Protein AF-A0A534KIX2-F1 (afdb_monomer_lite)

Secondary structure (DSSP, 8-state):
--------------PPPPP------S---------------------TTHHHHHHHHHHHHHTTT-EEE-EEHHHHHH-SS-EEEETTS-EEE--HHHHHHHHTTS-HHHHHH-EESEEEEE-TT-SEEEE--HHHHHHHHHHTT-TTSS-EETTEEEEEHHHHHHHHHHTTTSEEEEE-

Radius of gyration: 28.81 Å; chains: 1; bounding box: 94×45×70 Å

pLDDT: mean 78.05, std 24.49, range [32.72, 98.44]

Structure (mmCIF, N/CA/C/O backbone):
data_AF-A0A534KIX2-F1
#
_entry.id   AF-A0A534KIX2-F1
#
loop_
_atom_site.group_PDB
_atom_site.id
_atom_site.type_symbol
_atom_site.label_atom_id
_atom_site.label_alt_id
_atom_site.label_comp_id
_atom_site.label_asym_id
_atom_site.label_entity_id
_atom_site.label_seq_id
_atom_site.pdbx_PDB_ins_code
_atom_site.Cartn_x
_atom_site.Cartn_y
_atom_site.Cartn_z
_atom_site.occupancy
_atom_site.B_iso_or_equiv
_atom_site.auth_seq_id
_atom_site.auth_comp_id
_atom_site.auth_asym_id
_atom_site.auth_atom_id
_atom_site.pdbx_PDB_model_num
ATOM 1 N N . MET A 1 1 ? -47.910 15.054 -41.263 1.00 40.97 1 MET A N 1
ATOM 2 C CA . MET A 1 1 ? -47.742 16.312 -42.021 1.00 40.97 1 MET A CA 1
ATOM 3 C C . MET A 1 1 ? -46.276 16.713 -41.944 1.00 40.97 1 MET A C 1
ATOM 5 O O . MET A 1 1 ? -45.786 16.880 -40.841 1.00 40.97 1 MET A O 1
ATOM 9 N N . ASN A 1 2 ? -45.604 16.797 -43.094 1.00 43.56 2 ASN A N 1
ATOM 10 C CA . ASN A 1 2 ? -44.323 17.487 -43.316 1.00 43.56 2 ASN A CA 1
ATOM 11 C C . ASN A 1 2 ? -44.591 18.602 -44.343 1.00 43.56 2 ASN A C 1
ATOM 13 O O . ASN A 1 2 ? -45.480 18.420 -45.181 1.00 43.56 2 ASN A O 1
ATOM 17 N N . PRO A 1 3 ? -43.882 19.739 -44.258 1.00 52.50 3 PRO A N 1
ATOM 18 C CA . PRO A 1 3 ? -42.748 20.010 -45.173 1.00 52.50 3 PRO A CA 1
ATOM 19 C C . PRO A 1 3 ? -41.515 20.605 -44.425 1.00 52.50 3 PRO A C 1
ATOM 21 O O . PRO A 1 3 ? -41.696 21.261 -43.408 1.00 52.50 3 PRO A O 1
ATOM 24 N N . HIS A 1 4 ? -40.241 20.241 -44.691 1.00 37.16 4 HIS A N 1
ATOM 25 C CA . HIS A 1 4 ? -39.302 20.648 -45.781 1.00 37.16 4 HIS A CA 1
ATOM 26 C C . HIS A 1 4 ? -39.126 22.183 -45.893 1.00 37.16 4 HIS A C 1
ATOM 28 O O . HIS A 1 4 ? -40.134 22.860 -46.021 1.00 37.16 4 HIS A O 1
ATOM 34 N N . PHE A 1 5 ? -37.965 22.862 -45.836 1.00 39.69 5 PHE A N 1
ATOM 35 C CA . PHE A 1 5 ? -36.516 22.706 -46.146 1.00 39.69 5 PHE A CA 1
ATOM 36 C C . PHE A 1 5 ? -35.723 23.564 -45.106 1.00 39.69 5 PHE A C 1
ATOM 38 O O . PHE A 1 5 ? -36.327 24.441 -44.506 1.00 39.69 5 PHE A O 1
ATOM 45 N N . GLY A 1 6 ? -34.427 23.473 -44.780 1.00 33.47 6 GLY A N 1
ATOM 46 C CA . GLY A 1 6 ? -33.220 22.979 -45.443 1.00 33.47 6 GLY A CA 1
ATOM 47 C C . GLY A 1 6 ? -32.152 24.094 -45.433 1.00 33.47 6 GLY A C 1
ATOM 48 O O . GLY A 1 6 ? -32.353 25.081 -46.125 1.00 33.47 6 GLY A O 1
ATOM 49 N N . GLN A 1 7 ? -31.047 23.955 -44.679 1.00 37.97 7 GLN A N 1
ATOM 50 C CA . GLN A 1 7 ? -29.691 24.352 -45.114 1.00 37.97 7 GLN A CA 1
ATOM 51 C C . GLN A 1 7 ? -28.582 23.951 -44.121 1.00 37.97 7 GLN A C 1
ATOM 53 O O . GLN A 1 7 ? -28.690 24.077 -42.906 1.00 37.97 7 GLN A O 1
ATOM 58 N N . THR A 1 8 ? -27.533 23.428 -44.743 1.00 36.97 8 THR A N 1
ATOM 59 C CA . THR A 1 8 ? -26.215 22.934 -44.329 1.00 36.97 8 THR A CA 1
ATOM 60 C C . THR A 1 8 ? -25.230 24.018 -43.874 1.00 36.97 8 THR A C 1
ATOM 62 O O . THR A 1 8 ? -25.188 25.075 -44.493 1.00 36.97 8 THR A O 1
ATOM 65 N N . ALA A 1 9 ? -24.349 23.686 -42.920 1.00 38.47 9 ALA A N 1
ATOM 66 C CA . ALA A 1 9 ? -22.950 24.153 -42.820 1.00 38.47 9 ALA A CA 1
ATOM 67 C C . ALA A 1 9 ? -22.232 23.276 -41.766 1.00 38.47 9 ALA A C 1
ATOM 69 O O . ALA A 1 9 ? -22.539 23.341 -40.582 1.00 38.47 9 ALA A O 1
ATOM 70 N N . GLU A 1 10 ? -21.592 22.181 -42.169 1.00 36.75 10 GLU A N 1
ATOM 71 C CA . GLU A 1 10 ? -20.166 22.065 -42.521 1.00 36.75 10 GLU A CA 1
ATOM 72 C C . GLU A 1 10 ? -19.225 22.091 -41.301 1.00 36.75 10 GLU A C 1
ATOM 74 O O . GLU A 1 10 ? -19.019 23.097 -40.629 1.00 36.75 10 GLU A O 1
ATOM 79 N N . ALA A 1 11 ? -18.670 20.910 -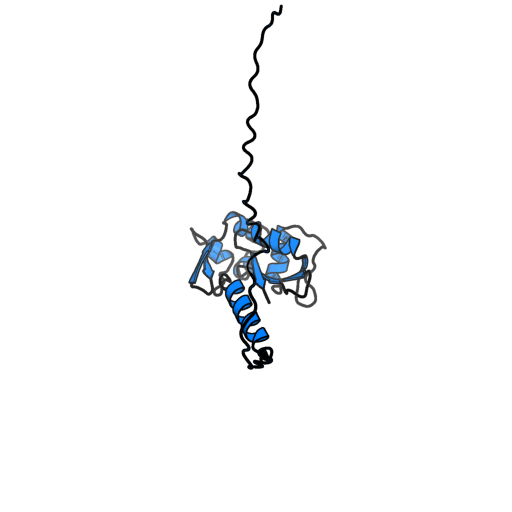41.019 1.00 38.69 11 ALA A N 1
ATOM 80 C CA . ALA A 1 11 ? -17.710 20.644 -39.965 1.00 38.69 11 ALA A CA 1
ATOM 81 C C . ALA A 1 11 ? -16.330 21.205 -40.337 1.00 38.69 11 ALA A C 1
ATOM 83 O O . ALA A 1 11 ? -15.636 20.653 -41.192 1.00 38.69 11 ALA A O 1
ATOM 84 N N . ALA A 1 12 ? -15.899 22.261 -39.650 1.00 37.38 12 ALA A N 1
ATOM 85 C CA . ALA A 1 12 ? -14.533 22.756 -39.745 1.00 37.38 12 ALA A CA 1
ATOM 86 C C . ALA A 1 12 ? -13.597 21.883 -38.895 1.00 37.38 12 ALA A C 1
ATOM 88 O O . ALA A 1 12 ? -13.491 22.024 -37.677 1.00 37.38 12 ALA A O 1
ATOM 89 N N . LYS A 1 13 ? -12.912 20.961 -39.574 1.00 39.69 13 LYS A N 1
ATOM 90 C CA . LYS A 1 13 ? -11.693 20.300 -39.102 1.00 39.69 13 LYS A CA 1
ATOM 91 C C . LYS A 1 13 ? -10.576 21.345 -39.043 1.00 39.69 13 LYS A C 1
ATOM 93 O O . LYS A 1 13 ? -10.114 21.804 -40.083 1.00 39.69 13 LYS A O 1
ATOM 98 N N . THR A 1 14 ? -10.116 21.712 -37.856 1.00 36.56 14 THR A N 1
ATOM 99 C CA . THR A 1 14 ? -8.879 22.484 -37.689 1.00 36.56 14 THR A CA 1
ATOM 100 C C . THR A 1 14 ? -7.692 21.527 -37.645 1.00 36.56 14 THR A C 1
ATOM 102 O O . THR A 1 14 ? -7.345 20.961 -36.612 1.00 36.56 14 THR A O 1
ATOM 105 N N . SER A 1 15 ? -7.085 21.308 -38.810 1.00 44.00 15 SER A N 1
ATOM 106 C CA . SER A 1 15 ? -5.769 20.681 -38.942 1.00 44.00 15 SER A CA 1
ATOM 107 C C . SER A 1 15 ? -4.664 21.659 -38.503 1.00 44.00 15 SER A C 1
ATOM 109 O O . SER A 1 15 ? -4.790 22.859 -38.758 1.00 44.00 15 SER A O 1
ATOM 111 N N . PRO A 1 16 ? -3.577 21.186 -37.865 1.00 48.91 16 PRO A N 1
ATOM 112 C CA . PRO A 1 16 ? -2.432 22.031 -37.531 1.00 48.91 16 PRO A CA 1
ATOM 113 C C . PRO A 1 16 ? -1.648 22.452 -38.794 1.00 48.91 16 PRO A C 1
ATOM 115 O O . PRO A 1 16 ? -1.700 21.752 -39.809 1.00 48.91 16 PRO A O 1
ATOM 118 N N . PRO A 1 17 ? -0.929 23.593 -38.760 1.00 51.12 17 PRO A N 1
ATOM 119 C CA . PRO A 1 17 ? -0.220 24.128 -39.922 1.00 51.12 17 PRO A CA 1
ATOM 120 C C . PRO A 1 17 ? 0.987 23.261 -40.334 1.00 51.12 17 PRO A C 1
ATOM 122 O O . PRO A 1 17 ? 1.598 22.614 -39.482 1.00 51.12 17 PRO A O 1
ATOM 125 N N . PRO A 1 18 ? 1.366 23.265 -41.628 1.00 38.81 18 PRO A N 1
ATOM 126 C CA . PRO A 1 18 ? 2.453 22.439 -42.143 1.00 38.81 18 PRO A CA 1
ATOM 127 C C . PRO A 1 18 ? 3.826 22.888 -41.620 1.00 38.81 18 PRO A C 1
ATOM 129 O O . PRO A 1 18 ? 4.175 24.072 -41.656 1.00 38.81 18 PRO A O 1
ATOM 132 N N . CYS A 1 19 ? 4.625 21.913 -41.178 1.00 35.38 19 CYS A N 1
ATOM 133 C CA . CYS A 1 19 ? 6.047 22.076 -40.898 1.00 35.38 19 CYS A CA 1
ATOM 134 C C . CYS A 1 19 ? 6.773 22.543 -42.169 1.00 35.38 19 CYS A C 1
ATOM 136 O O . CYS A 1 19 ? 6.710 21.888 -43.206 1.00 35.38 19 CYS A O 1
ATOM 138 N N . LYS A 1 20 ? 7.468 23.681 -42.094 1.00 40.81 20 LYS A N 1
ATOM 139 C CA . LYS A 1 20 ? 8.318 24.175 -43.182 1.00 40.81 20 LYS A CA 1
ATOM 140 C C . LYS A 1 20 ? 9.589 23.328 -43.250 1.00 40.81 20 LYS A C 1
ATOM 142 O O . LYS A 1 20 ? 10.463 23.460 -42.394 1.00 40.81 20 LYS A O 1
ATOM 147 N N . GLU A 1 21 ? 9.692 22.483 -44.268 1.00 39.09 21 GLU A N 1
ATOM 148 C CA . GLU A 1 21 ? 10.948 21.850 -44.669 1.00 39.09 21 GLU A CA 1
ATOM 149 C C . GLU A 1 21 ? 11.916 22.935 -45.158 1.00 39.09 21 GLU A C 1
ATOM 151 O O . GLU A 1 21 ? 11.712 23.559 -46.200 1.00 39.09 21 GLU A O 1
ATOM 156 N N . HIS A 1 22 ? 12.980 23.189 -44.395 1.00 37.03 22 HIS A N 1
ATOM 157 C CA . HIS A 1 22 ? 14.119 23.947 -44.900 1.00 37.03 22 HIS A CA 1
ATOM 158 C C . HIS A 1 22 ? 14.950 23.021 -45.794 1.00 37.03 22 HIS A C 1
ATOM 160 O O . HIS A 1 22 ? 15.812 22.282 -45.324 1.00 37.03 22 HIS A O 1
ATOM 166 N N . LEU A 1 23 ? 14.668 23.065 -47.096 1.00 33.69 23 LEU A N 1
ATOM 167 C CA . LEU A 1 23 ? 15.541 22.543 -48.144 1.00 33.69 23 LEU A CA 1
ATOM 168 C C . LEU A 1 23 ? 16.864 23.318 -48.119 1.00 33.69 23 LEU A C 1
ATOM 170 O O . LEU A 1 23 ? 16.939 24.464 -48.563 1.00 33.69 23 LEU A O 1
ATOM 174 N N . ILE A 1 24 ? 17.920 22.693 -47.600 1.00 41.78 24 ILE A N 1
ATOM 175 C CA . ILE A 1 24 ? 19.282 23.206 -47.747 1.00 41.78 24 ILE A CA 1
ATOM 176 C C . ILE A 1 24 ? 19.685 22.970 -49.208 1.00 41.78 24 ILE A C 1
ATOM 178 O O . ILE A 1 24 ? 19.882 21.839 -49.647 1.00 41.78 24 ILE A O 1
ATOM 182 N N . SER A 1 25 ? 19.728 24.056 -49.979 1.00 35.31 25 SER A N 1
ATOM 183 C CA . SER A 1 25 ? 20.084 24.070 -51.399 1.00 35.31 25 SER A CA 1
ATOM 184 C C . SER A 1 25 ? 21.557 23.700 -51.607 1.00 35.31 25 SER A C 1
ATOM 186 O O . SER A 1 25 ? 22.455 24.320 -51.041 1.00 35.31 25 SER A O 1
ATOM 188 N N . ALA A 1 26 ? 21.806 22.703 -52.459 1.00 44.09 26 ALA A N 1
ATOM 189 C CA . ALA A 1 26 ? 23.116 22.128 -52.771 1.00 44.09 26 ALA A CA 1
ATOM 190 C C . ALA A 1 26 ? 23.971 22.978 -53.737 1.00 44.09 26 ALA A C 1
ATOM 192 O O . ALA A 1 26 ? 24.531 22.467 -54.707 1.00 44.09 26 ALA A O 1
ATOM 193 N N . LYS A 1 27 ? 24.087 24.284 -53.495 1.00 42.22 27 LYS A N 1
ATOM 194 C CA . LYS A 1 27 ? 25.001 25.164 -54.233 1.00 42.22 27 LYS A CA 1
ATOM 195 C C . LYS A 1 27 ? 25.547 26.211 -53.284 1.00 42.22 27 LYS A C 1
ATOM 197 O O . LYS A 1 27 ? 24.900 27.225 -53.102 1.00 42.22 27 LYS A O 1
ATOM 202 N N . ASP A 1 28 ? 26.687 25.901 -52.675 1.00 38.16 28 ASP A N 1
ATOM 203 C CA . ASP A 1 28 ? 27.766 26.840 -52.339 1.00 38.16 28 ASP A CA 1
ATOM 204 C C . ASP A 1 28 ? 28.884 26.057 -51.637 1.00 38.16 28 ASP A C 1
ATOM 206 O O . ASP A 1 28 ? 29.056 26.093 -50.423 1.00 38.16 28 ASP A O 1
ATOM 210 N N . PHE A 1 29 ? 29.648 25.293 -52.421 1.00 32.72 29 PHE A N 1
ATOM 211 C CA . PHE A 1 29 ? 30.913 24.724 -51.961 1.00 32.72 29 PHE A CA 1
ATOM 212 C C . PHE A 1 29 ? 32.002 25.130 -52.953 1.00 32.72 29 PHE A C 1
ATOM 214 O O . PHE A 1 29 ? 32.105 24.582 -54.050 1.00 32.72 29 PHE A O 1
ATOM 221 N N . ARG A 1 30 ? 32.790 26.146 -52.587 1.00 35.72 30 ARG A N 1
ATOM 222 C CA . ARG A 1 30 ? 34.074 26.438 -53.234 1.00 35.72 30 ARG A CA 1
ATOM 223 C C . ARG A 1 30 ? 35.191 25.811 -52.387 1.00 35.72 30 ARG A C 1
ATOM 225 O O . ARG A 1 30 ? 35.212 26.062 -51.185 1.00 35.72 30 ARG A O 1
ATOM 232 N N . PRO A 1 31 ? 36.103 25.013 -52.968 1.00 39.44 31 PRO A N 1
ATOM 233 C CA . PRO A 1 31 ? 37.122 24.299 -52.210 1.00 39.44 31 PRO A CA 1
ATOM 234 C C . PRO A 1 31 ? 38.456 25.057 -52.197 1.00 39.44 31 PRO A C 1
ATOM 236 O O . PRO A 1 31 ? 39.053 25.230 -53.250 1.00 39.44 31 PRO A O 1
ATOM 239 N N . THR A 1 32 ? 38.913 25.457 -51.008 1.00 33.31 32 THR A N 1
ATOM 240 C CA . THR A 1 32 ? 40.312 25.728 -50.580 1.00 33.31 32 THR A CA 1
ATOM 241 C C . THR A 1 32 ? 40.191 26.254 -49.143 1.00 33.31 32 THR A C 1
ATOM 243 O O . THR A 1 32 ? 39.370 27.126 -48.910 1.00 33.31 32 THR A O 1
ATOM 246 N N . GLU A 1 33 ? 40.846 25.743 -48.103 1.00 36.78 33 GLU A N 1
ATOM 247 C CA . GLU A 1 33 ? 42.263 2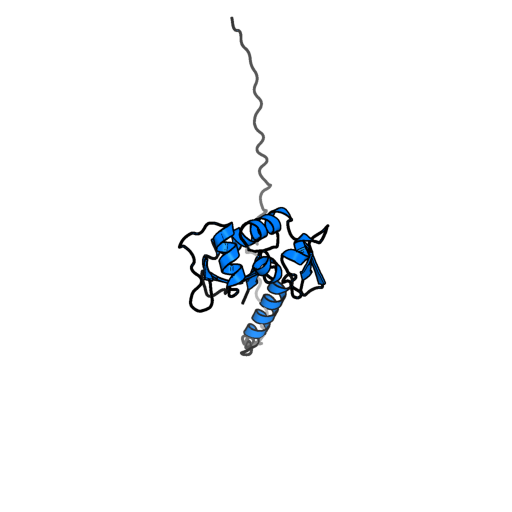5.423 -47.959 1.00 36.78 33 GLU A CA 1
ATOM 248 C C . GLU A 1 33 ? 42.501 24.228 -47.016 1.00 36.78 33 GLU A C 1
ATOM 250 O O . GLU A 1 33 ? 41.639 23.809 -46.245 1.00 36.78 33 GLU A O 1
ATOM 255 N N . ARG A 1 34 ? 43.711 23.673 -47.104 1.00 41.50 34 ARG A N 1
ATOM 256 C CA . ARG A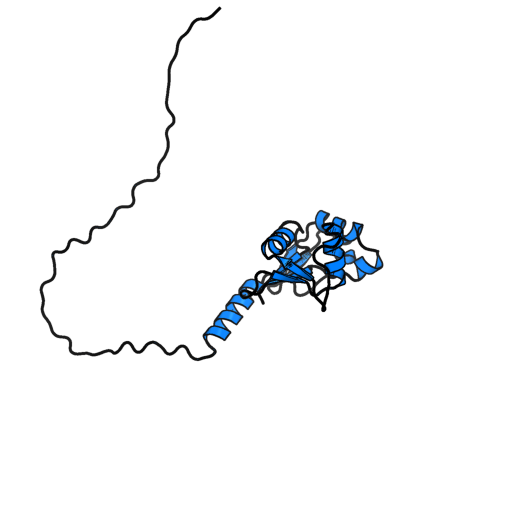 1 34 ? 44.214 22.555 -46.303 1.00 41.50 34 ARG A CA 1
ATOM 257 C C . ARG A 1 34 ? 44.289 22.944 -44.823 1.00 41.50 34 ARG A C 1
ATOM 259 O O . ARG A 1 34 ? 44.988 23.892 -44.487 1.00 41.50 34 ARG A O 1
ATOM 266 N N . PHE A 1 35 ? 43.701 22.134 -43.946 1.00 33.00 35 PHE A N 1
ATOM 267 C CA . PHE A 1 35 ? 44.088 22.091 -42.538 1.00 33.00 35 PHE A CA 1
ATOM 268 C C . PHE A 1 35 ? 44.539 20.670 -42.204 1.00 33.00 35 PHE A C 1
ATOM 270 O O . PHE A 1 35 ? 43.747 19.740 -42.070 1.00 33.00 35 PHE A O 1
ATOM 277 N N . SER A 1 36 ? 45.857 20.496 -42.161 1.00 47.28 36 SER A N 1
ATOM 278 C CA . SER A 1 36 ? 46.517 19.326 -41.600 1.00 47.28 36 SER A CA 1
ATOM 279 C C . SER A 1 36 ? 46.343 19.354 -40.085 1.00 47.28 36 SER A C 1
ATOM 281 O O . SER A 1 36 ? 46.959 20.169 -39.402 1.00 47.28 36 SER A O 1
ATOM 283 N N . GLY A 1 37 ? 45.504 18.466 -39.570 1.00 36.00 37 GLY A N 1
ATOM 284 C CA . GLY A 1 37 ? 45.316 18.263 -38.142 1.00 36.00 37 GLY A CA 1
ATOM 285 C C . GLY A 1 37 ? 44.446 17.040 -37.922 1.00 36.00 37 GLY A C 1
ATOM 286 O O . GLY A 1 37 ? 43.228 17.149 -37.835 1.00 36.00 37 GLY A O 1
ATOM 287 N N . SER A 1 38 ? 45.067 15.863 -37.882 1.00 42.47 38 SER A N 1
ATOM 288 C CA . SER A 1 38 ? 44.432 14.626 -37.439 1.00 42.47 38 SER A CA 1
ATOM 289 C C . SER A 1 38 ? 44.138 14.729 -35.941 1.00 42.47 38 SER A C 1
ATOM 291 O O . SER A 1 38 ? 44.924 14.278 -35.110 1.00 42.47 38 SER A O 1
ATOM 293 N N . ALA A 1 39 ? 43.021 15.358 -35.587 1.00 39.84 39 ALA A N 1
ATOM 294 C CA . ALA A 1 39 ? 42.406 15.140 -34.291 1.00 39.84 39 ALA A CA 1
ATOM 295 C C . ALA A 1 39 ? 41.655 13.812 -34.389 1.00 39.84 39 ALA A C 1
ATOM 297 O O . ALA A 1 39 ? 40.505 13.761 -34.827 1.00 39.84 39 ALA A O 1
ATOM 298 N N . SER A 1 40 ? 42.347 12.725 -34.048 1.00 40.47 40 SER A N 1
ATOM 299 C CA . SER A 1 40 ? 41.685 11.47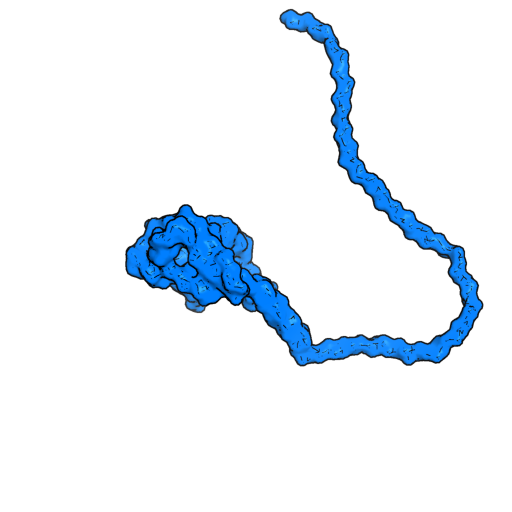9 -33.689 1.00 40.47 40 SER A CA 1
ATOM 300 C C . SER A 1 40 ? 40.671 11.813 -32.598 1.00 40.47 40 SER A C 1
ATOM 302 O O . SER A 1 40 ? 41.043 12.214 -31.495 1.00 40.47 40 SER A O 1
ATOM 304 N N . LEU A 1 41 ? 39.384 11.711 -32.928 1.00 46.19 41 LEU A N 1
ATOM 305 C CA . LEU A 1 41 ? 38.319 11.607 -31.941 1.00 46.19 41 LEU A CA 1
ATOM 306 C C . LEU A 1 41 ? 38.499 10.248 -31.267 1.00 46.19 41 LEU A C 1
ATOM 308 O O . LEU A 1 41 ? 37.872 9.263 -31.647 1.00 46.19 41 LEU A O 1
ATOM 312 N N . GLU A 1 42 ? 39.418 10.190 -30.309 1.00 41.47 42 GLU A N 1
ATOM 313 C CA . GLU A 1 42 ? 39.456 9.097 -29.352 1.00 41.47 42 GLU A CA 1
ATOM 314 C C . GLU A 1 42 ? 38.099 9.103 -28.632 1.00 41.47 42 GLU A C 1
ATOM 316 O O . GLU A 1 42 ? 37.712 10.138 -28.072 1.00 41.47 42 GLU A O 1
ATOM 321 N N . PRO A 1 43 ? 37.328 8.003 -28.669 1.00 44.31 43 PRO A N 1
ATOM 322 C CA . PRO A 1 43 ? 36.102 7.927 -27.900 1.00 44.31 43 PRO A CA 1
ATOM 323 C C . PRO A 1 43 ? 36.488 8.083 -26.431 1.00 44.31 43 PRO A C 1
ATOM 325 O O . PRO A 1 43 ? 37.353 7.363 -25.931 1.00 44.31 43 PRO A O 1
ATOM 328 N N . ALA A 1 44 ? 35.875 9.052 -25.749 1.00 47.78 44 ALA A N 1
ATOM 329 C CA . ALA A 1 44 ? 36.064 9.232 -24.320 1.00 47.78 44 ALA A CA 1
ATOM 330 C C . ALA A 1 44 ? 35.778 7.892 -23.634 1.00 47.78 44 ALA A C 1
ATOM 332 O O . ALA A 1 44 ? 34.646 7.407 -23.638 1.00 47.78 44 ALA A O 1
ATOM 333 N N . VAL A 1 45 ? 36.833 7.268 -23.111 1.00 51.50 45 VAL A N 1
ATOM 334 C CA . VAL A 1 45 ? 36.754 5.998 -22.400 1.00 51.50 45 VAL A CA 1
ATOM 335 C C . VAL A 1 45 ? 35.894 6.243 -21.166 1.00 51.50 45 VAL A C 1
ATOM 337 O O . VAL A 1 45 ? 36.329 6.864 -20.197 1.00 51.50 45 VAL A O 1
ATOM 340 N N . VAL A 1 46 ? 34.640 5.801 -21.229 1.00 52.12 46 VAL A N 1
ATOM 341 C CA . VAL A 1 46 ? 33.718 5.808 -20.097 1.00 52.12 46 VAL A CA 1
ATOM 342 C C . VAL A 1 46 ? 34.318 4.871 -19.056 1.00 52.12 46 VAL A C 1
ATOM 344 O O . VAL A 1 46 ? 34.389 3.661 -19.268 1.00 52.12 46 VAL A O 1
ATOM 347 N N . ALA A 1 47 ? 34.839 5.435 -17.964 1.00 50.03 47 ALA A N 1
ATOM 348 C CA . ALA A 1 47 ? 35.499 4.655 -16.927 1.00 50.03 47 ALA A CA 1
ATOM 349 C C . ALA A 1 47 ? 34.528 3.587 -16.385 1.00 50.03 47 ALA A C 1
ATOM 351 O O . ALA A 1 47 ? 33.374 3.935 -16.089 1.00 50.03 47 ALA A O 1
ATOM 352 N N . PRO A 1 48 ? 34.952 2.319 -16.231 1.00 44.53 48 PRO A N 1
ATOM 353 C CA . PRO A 1 48 ? 34.120 1.297 -15.603 1.00 44.53 48 PRO A CA 1
ATOM 354 C C . PRO A 1 48 ? 33.721 1.780 -14.198 1.00 44.53 48 PRO A C 1
ATOM 356 O O . PRO A 1 48 ? 34.579 2.155 -13.401 1.00 44.53 48 PRO A O 1
ATOM 359 N N . GLY A 1 49 ? 32.412 1.878 -13.939 1.00 57.34 49 GLY A N 1
ATOM 360 C CA . GLY A 1 49 ? 31.829 2.445 -12.714 1.00 57.34 49 GLY A CA 1
ATOM 361 C C . GLY A 1 49 ? 31.187 3.836 -12.852 1.00 57.34 49 GLY A C 1
ATOM 362 O O . GLY A 1 49 ? 30.418 4.243 -11.982 1.00 57.34 49 GLY A O 1
ATOM 363 N N . SER A 1 50 ? 31.442 4.577 -13.937 1.00 61.72 50 SER A N 1
ATOM 364 C CA . SER A 1 50 ? 30.762 5.864 -14.188 1.00 61.72 50 SER A CA 1
ATOM 365 C C . SER A 1 50 ? 29.302 5.680 -14.621 1.00 61.72 50 SER A C 1
ATOM 367 O O . SER A 1 50 ? 28.437 6.437 -14.182 1.00 61.72 50 SER A O 1
ATOM 369 N N . ILE A 1 51 ? 29.019 4.622 -15.390 1.00 65.38 51 ILE A N 1
ATOM 370 C CA . ILE A 1 51 ? 27.659 4.201 -15.756 1.00 65.38 51 ILE A CA 1
ATOM 371 C C . ILE A 1 51 ? 26.911 3.705 -14.514 1.00 65.38 51 ILE A C 1
ATOM 373 O O . ILE A 1 51 ? 25.809 4.171 -14.260 1.00 65.38 51 ILE A O 1
ATOM 377 N N . ASP A 1 52 ? 27.524 2.856 -13.681 1.00 64.62 52 ASP A N 1
ATOM 378 C CA . ASP A 1 52 ? 26.890 2.337 -12.457 1.00 64.62 52 ASP A CA 1
ATOM 379 C C . ASP A 1 52 ? 26.560 3.447 -11.452 1.00 64.62 52 ASP A C 1
ATOM 381 O O . ASP A 1 52 ? 25.496 3.443 -10.830 1.00 64.62 52 ASP A O 1
ATOM 385 N N . ARG A 1 53 ? 27.443 4.446 -11.316 1.00 64.00 53 ARG A N 1
ATOM 386 C CA . ARG A 1 53 ? 27.195 5.625 -10.474 1.00 64.00 53 ARG A CA 1
ATOM 387 C C . ARG A 1 53 ? 26.082 6.509 -11.041 1.00 64.00 53 ARG A C 1
ATOM 389 O O . ARG A 1 53 ? 25.297 7.042 -10.262 1.00 64.00 53 ARG A O 1
ATOM 396 N N . TRP A 1 54 ? 26.000 6.660 -12.363 1.00 63.88 54 TRP A N 1
ATOM 397 C CA . TRP A 1 54 ? 24.915 7.395 -13.016 1.00 63.88 54 TRP A CA 1
ATOM 398 C C . TRP A 1 54 ? 23.570 6.663 -12.882 1.00 63.88 54 TRP A C 1
ATOM 400 O O . TRP A 1 54 ? 22.588 7.282 -12.484 1.00 63.88 54 TRP A O 1
ATOM 410 N N . ILE A 1 55 ? 23.542 5.341 -13.079 1.00 65.88 55 ILE A N 1
ATOM 411 C CA . ILE A 1 55 ? 22.355 4.496 -12.867 1.00 65.88 55 ILE A CA 1
ATOM 412 C C . ILE A 1 55 ? 21.901 4.562 -11.405 1.00 65.88 55 ILE A C 1
ATOM 414 O O . ILE A 1 55 ? 20.726 4.788 -11.137 1.00 65.88 55 ILE A O 1
ATOM 418 N N . SER A 1 56 ? 22.827 4.445 -10.450 1.00 61.94 56 SER A N 1
ATOM 419 C CA . SER A 1 56 ? 22.518 4.552 -9.016 1.00 61.94 56 SER A CA 1
ATOM 420 C C . SER A 1 56 ? 21.958 5.928 -8.643 1.00 61.94 56 SER A C 1
ATOM 422 O O . SER A 1 56 ? 21.068 6.032 -7.801 1.00 61.94 56 SER A O 1
ATOM 424 N N . PHE A 1 57 ? 22.465 6.995 -9.267 1.00 55.78 57 PHE A N 1
ATOM 425 C CA . PHE A 1 57 ? 21.972 8.356 -9.058 1.00 55.78 57 PHE A CA 1
ATOM 426 C C . PHE A 1 57 ? 20.562 8.548 -9.629 1.00 55.78 57 PHE A C 1
ATOM 428 O O . PHE A 1 57 ? 19.693 9.083 -8.942 1.00 55.78 57 PHE A O 1
ATOM 435 N N . GLU A 1 58 ? 20.305 8.066 -10.845 1.00 64.62 58 GLU A N 1
ATOM 436 C CA . GLU A 1 58 ? 18.980 8.133 -11.469 1.00 64.62 58 GLU A CA 1
ATOM 437 C C . GLU A 1 58 ? 17.956 7.255 -10.729 1.00 64.62 58 GLU A C 1
ATOM 439 O O . GLU A 1 58 ? 16.851 7.717 -10.454 1.00 64.62 58 GLU A O 1
ATOM 444 N N . LEU A 1 59 ? 18.331 6.054 -10.271 1.00 62.53 59 LEU A N 1
ATOM 445 C CA . LEU A 1 59 ? 17.494 5.234 -9.380 1.00 62.53 59 LEU A CA 1
ATOM 446 C C . LEU A 1 59 ? 17.232 5.934 -8.039 1.00 62.53 59 LEU A C 1
ATOM 448 O O . LEU A 1 59 ? 16.115 5.905 -7.524 1.00 62.53 59 LEU A O 1
ATOM 452 N N . GLY A 1 60 ? 18.239 6.612 -7.481 1.00 62.03 60 GLY A N 1
ATOM 453 C CA . GLY A 1 60 ? 18.097 7.428 -6.276 1.00 62.03 60 GLY A CA 1
ATOM 454 C C . GLY A 1 60 ? 17.070 8.551 -6.441 1.00 62.03 60 GLY A C 1
ATOM 455 O O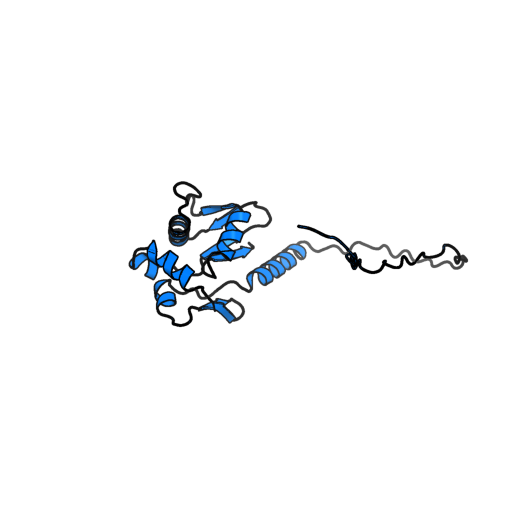 . GLY A 1 60 ? 16.226 8.730 -5.562 1.00 62.03 60 GLY A O 1
ATOM 456 N N . ARG A 1 61 ? 17.092 9.247 -7.587 1.00 65.00 61 ARG A N 1
ATOM 457 C CA . ARG A 1 61 ? 16.111 10.283 -7.953 1.00 65.00 61 ARG A CA 1
ATOM 458 C C . ARG A 1 61 ? 14.716 9.711 -8.179 1.00 65.00 61 ARG A C 1
ATOM 460 O O . ARG A 1 61 ? 13.748 10.274 -7.683 1.00 65.00 61 ARG A O 1
ATOM 467 N N . LEU A 1 62 ? 14.599 8.579 -8.872 1.00 68.62 62 LEU A N 1
ATOM 468 C CA . LEU A 1 62 ? 13.311 7.900 -9.069 1.00 68.62 62 LEU A CA 1
ATOM 469 C C . LEU A 1 62 ? 12.680 7.471 -7.737 1.00 68.62 62 LEU A C 1
ATOM 471 O O . LEU A 1 62 ? 11.462 7.489 -7.586 1.00 68.62 62 LEU A O 1
ATOM 475 N N . ASN A 1 63 ? 13.513 7.147 -6.750 1.00 82.25 63 ASN A N 1
ATOM 476 C CA . ASN A 1 63 ? 13.091 6.743 -5.415 1.00 82.25 63 ASN A CA 1
ATOM 477 C C . ASN A 1 63 ? 12.959 7.907 -4.418 1.00 82.25 63 ASN A C 1
ATOM 479 O O . ASN A 1 63 ? 12.745 7.655 -3.229 1.00 82.25 63 ASN A O 1
ATOM 483 N N . ALA A 1 64 ? 13.115 9.161 -4.844 1.00 75.81 64 ALA A N 1
ATOM 484 C CA . ALA A 1 64 ? 13.064 10.322 -3.957 1.00 75.81 64 ALA A CA 1
ATOM 485 C C . ALA A 1 64 ? 11.696 10.480 -3.262 1.00 75.81 64 ALA A C 1
ATOM 487 O O . ALA A 1 64 ? 11.622 10.792 -2.073 1.00 75.81 64 ALA A O 1
ATOM 488 N N . GLY A 1 65 ? 10.617 10.111 -3.960 1.00 82.94 65 GLY A N 1
ATOM 489 C CA . GLY A 1 65 ? 9.254 10.091 -3.423 1.00 82.94 65 GLY A CA 1
ATOM 490 C C . GLY A 1 65 ? 8.943 8.940 -2.454 1.00 82.94 65 GLY A C 1
ATOM 491 O O . GLY A 1 65 ? 7.811 8.834 -1.987 1.00 82.94 65 GLY A O 1
ATOM 492 N N . LEU A 1 66 ? 9.894 8.052 -2.140 1.00 91.56 66 LEU A N 1
ATOM 493 C CA . LEU A 1 66 ? 9.641 6.947 -1.210 1.00 91.56 66 LEU A CA 1
ATOM 494 C C . LEU A 1 66 ? 9.505 7.443 0.228 1.00 91.56 66 LEU A C 1
ATOM 496 O O . LEU A 1 66 ? 10.319 8.233 0.704 1.00 91.56 66 LEU A O 1
ATOM 500 N N . VAL A 1 67 ? 8.517 6.914 0.946 1.00 93.25 67 VAL A N 1
ATOM 501 C CA . VAL A 1 67 ? 8.360 7.154 2.383 1.00 93.25 67 VAL A CA 1
ATOM 502 C C . VAL A 1 67 ? 9.470 6.452 3.160 1.00 93.25 67 VAL A C 1
ATOM 504 O O . VAL A 1 67 ? 9.666 5.242 3.032 1.00 93.25 67 VAL A O 1
ATOM 507 N N . VAL A 1 68 ? 10.171 7.215 4.000 1.00 88.31 68 VAL A N 1
ATOM 508 C CA . VAL A 1 68 ? 11.242 6.709 4.878 1.00 88.31 68 VAL A CA 1
ATOM 509 C C . VAL A 1 68 ? 10.749 6.436 6.299 1.00 88.31 68 VAL A C 1
ATOM 511 O O . VAL A 1 68 ? 11.187 5.477 6.929 1.00 88.31 68 VAL A O 1
ATOM 514 N N . GLU A 1 69 ? 9.774 7.211 6.775 1.00 91.12 69 GLU A N 1
ATOM 515 C CA . GLU A 1 69 ? 9.171 7.063 8.101 1.00 91.12 69 GLU A CA 1
ATOM 516 C C . GLU A 1 69 ? 7.743 6.523 7.979 1.00 91.12 69 GLU A C 1
ATOM 518 O O . GLU A 1 69 ? 6.760 7.265 7.877 1.00 91.12 69 GLU A O 1
ATOM 523 N N . LYS A 1 70 ? 7.630 5.192 7.955 1.00 96.12 70 LYS A N 1
ATOM 524 C CA . LYS A 1 70 ? 6.342 4.502 7.841 1.00 96.12 70 LYS A CA 1
ATOM 525 C C . LYS A 1 70 ? 5.556 4.566 9.150 1.00 96.12 70 LYS A C 1
ATOM 527 O O . LYS A 1 70 ? 6.105 4.357 10.232 1.00 96.12 70 LYS A O 1
ATOM 532 N N . LYS A 1 71 ? 4.244 4.773 9.048 1.00 98.06 71 LYS A N 1
ATOM 533 C CA . LYS A 1 71 ? 3.305 4.744 10.181 1.00 98.06 71 LYS A CA 1
ATOM 534 C C . LYS A 1 71 ? 2.474 3.465 10.156 1.00 98.06 71 LYS A C 1
ATOM 536 O O . LYS A 1 71 ? 2.343 2.823 9.116 1.00 98.06 71 LYS A O 1
ATOM 541 N N . THR A 1 72 ? 1.933 3.081 11.310 1.00 98.44 72 THR A N 1
ATOM 542 C CA . THR A 1 72 ? 1.025 1.927 11.410 1.00 98.44 72 THR A CA 1
ATOM 543 C C . THR A 1 72 ? -0.315 2.259 10.758 1.00 98.44 72 THR A C 1
ATOM 545 O O . THR A 1 72 ? -0.702 3.433 10.728 1.00 98.44 72 THR A O 1
ATOM 548 N N . LEU A 1 73 ? -1.041 1.252 10.271 1.00 98.44 73 LEU A N 1
ATOM 549 C CA . LEU A 1 73 ? -2.390 1.456 9.746 1.00 98.44 73 LEU A CA 1
ATOM 550 C C . LEU A 1 73 ? -3.300 2.079 10.815 1.00 98.44 73 LEU A C 1
ATOM 552 O O . LEU A 1 73 ? -3.961 3.077 10.536 1.00 98.44 73 LEU A O 1
ATOM 556 N N . THR A 1 74 ? -3.274 1.573 12.051 1.00 97.94 74 THR A N 1
ATOM 557 C CA . THR A 1 74 ? -4.054 2.152 13.158 1.00 97.94 74 THR A CA 1
ATOM 558 C C . THR A 1 74 ? -3.713 3.620 13.412 1.00 97.94 74 THR A C 1
ATOM 560 O O . THR A 1 74 ? -4.612 4.437 13.607 1.00 97.94 74 THR A O 1
ATOM 563 N N . ARG A 1 75 ? -2.425 3.989 13.374 1.00 98.06 75 ARG A N 1
ATOM 564 C CA . ARG A 1 75 ? -1.996 5.381 13.555 1.00 98.06 75 ARG A CA 1
ATOM 565 C C . ARG A 1 75 ? -2.527 6.271 12.436 1.00 98.06 75 ARG A C 1
ATOM 567 O O . ARG A 1 75 ? -3.079 7.322 12.730 1.00 98.06 75 ARG A O 1
ATOM 574 N N . LEU A 1 76 ? -2.395 5.843 11.182 1.00 98.06 76 LEU A N 1
ATOM 575 C CA . LEU A 1 76 ? -2.912 6.588 10.031 1.00 98.06 76 LEU A CA 1
ATOM 576 C C . LEU A 1 76 ? -4.437 6.741 10.096 1.00 98.06 76 LEU A C 1
ATOM 578 O O . LEU A 1 76 ? -4.969 7.794 9.763 1.00 98.06 76 LEU A O 1
ATOM 582 N N . LEU A 1 77 ? -5.150 5.730 10.594 1.00 98.00 77 LEU A N 1
ATOM 583 C CA . LEU A 1 77 ? -6.595 5.806 10.810 1.00 98.00 77 LEU A CA 1
ATOM 584 C C . LEU A 1 77 ? -6.989 6.735 11.971 1.00 98.00 77 LEU A C 1
ATOM 586 O O . LEU A 1 77 ? -8.111 7.236 11.999 1.00 98.00 77 LEU A O 1
ATOM 590 N N . ALA A 1 78 ? -6.107 7.013 12.924 1.00 97.69 78 ALA A N 1
ATOM 591 C CA . ALA A 1 78 ? -6.385 7.989 13.978 1.00 97.69 78 ALA A CA 1
ATOM 592 C C . ALA A 1 78 ? -6.170 9.444 13.517 1.00 97.69 78 ALA A C 1
ATOM 594 O O . ALA A 1 78 ? -6.654 10.370 14.167 1.00 97.69 78 ALA A O 1
ATOM 595 N N . GLU A 1 79 ? -5.453 9.656 12.411 1.00 97.31 79 GLU A N 1
ATOM 596 C CA . GLU A 1 79 ? -5.142 10.986 11.888 1.00 97.31 79 GLU A CA 1
ATOM 597 C C . GLU A 1 79 ? -6.335 11.552 11.084 1.00 97.31 79 GLU A C 1
ATOM 599 O O . GLU A 1 79 ? -6.947 10.819 10.297 1.00 97.31 79 GLU A O 1
ATOM 604 N N . PRO A 1 80 ? -6.693 12.841 11.268 1.00 94.88 80 PRO A N 1
ATOM 605 C CA . PRO A 1 80 ? -7.745 13.486 10.477 1.00 94.88 80 PRO A CA 1
ATOM 606 C C . PRO A 1 80 ? -7.334 13.639 9.007 1.00 94.88 80 PRO A C 1
ATOM 608 O O . PRO A 1 80 ? -8.156 13.454 8.114 1.00 94.88 80 PRO A O 1
ATOM 611 N N . GLU A 1 81 ? -6.050 13.911 8.771 1.00 96.38 81 GLU A N 1
ATOM 612 C CA . GLU A 1 81 ? -5.409 13.969 7.458 1.00 96.38 81 GLU A CA 1
ATOM 613 C C . GLU A 1 81 ? -4.256 12.953 7.460 1.00 96.38 81 GLU A C 1
ATOM 615 O O . GLU A 1 81 ? -3.171 13.260 7.956 1.00 96.38 81 GLU A O 1
ATOM 620 N N . PRO A 1 82 ? -4.492 11.706 7.007 1.00 97.38 82 PRO A N 1
ATOM 621 C CA . PRO A 1 82 ? -3.479 10.661 7.069 1.00 97.38 82 PRO A CA 1
ATOM 622 C C . PRO A 1 82 ? -2.341 10.939 6.084 1.00 97.38 82 PRO A C 1
ATOM 624 O O . PRO A 1 82 ? -2.544 10.937 4.868 1.00 97.38 82 PRO A O 1
ATOM 627 N N . GLU A 1 83 ? -1.126 11.116 6.596 1.00 97.12 83 GLU A N 1
ATOM 628 C CA . GLU A 1 83 ? 0.057 11.356 5.764 1.00 97.12 83 GLU A CA 1
ATOM 629 C C . GLU A 1 83 ? 1.346 10.781 6.363 1.00 97.12 83 GLU A C 1
ATOM 631 O O . GLU A 1 83 ? 1.485 10.588 7.572 1.00 97.12 83 GLU A O 1
ATOM 636 N N . CYS A 1 84 ? 2.328 10.535 5.502 1.00 96.75 84 CYS A N 1
ATOM 637 C CA . CYS A 1 84 ? 3.715 10.235 5.855 1.00 96.75 84 CYS A CA 1
ATOM 638 C C . CYS A 1 84 ? 4.653 11.280 5.234 1.00 96.75 84 CYS A C 1
ATOM 640 O O . CYS A 1 84 ? 4.208 12.188 4.535 1.00 96.75 84 CYS A O 1
ATOM 642 N N . ARG A 1 85 ? 5.961 11.150 5.482 1.00 95.06 85 ARG A N 1
ATOM 643 C CA . ARG A 1 85 ? 6.992 11.987 4.856 1.00 95.06 85 ARG A CA 1
ATOM 644 C C . ARG A 1 85 ? 7.857 11.164 3.908 1.00 95.06 85 ARG A C 1
ATOM 646 O O . ARG A 1 85 ? 8.292 10.061 4.259 1.00 95.06 85 ARG A O 1
ATOM 653 N N . THR A 1 86 ? 8.070 11.683 2.701 1.00 94.31 86 THR A N 1
ATOM 654 C CA . THR A 1 86 ? 9.002 11.101 1.726 1.00 94.31 86 THR A CA 1
ATOM 655 C C . THR A 1 86 ? 10.449 11.305 2.177 1.00 94.31 86 THR A C 1
ATOM 657 O O . THR A 1 86 ? 10.721 12.024 3.140 1.00 94.31 86 THR A O 1
ATOM 660 N N . ARG A 1 87 ? 11.405 10.691 1.473 1.00 89.69 87 ARG A N 1
ATOM 661 C CA . ARG A 1 87 ? 12.840 10.904 1.699 1.00 89.69 87 ARG A CA 1
ATOM 662 C C . ARG A 1 87 ? 13.241 12.375 1.558 1.00 89.69 87 ARG A C 1
ATOM 664 O O . ARG A 1 87 ? 14.156 12.808 2.248 1.00 89.69 87 ARG A O 1
ATOM 671 N N . GLU A 1 88 ? 12.563 13.125 0.694 1.00 88.69 88 GLU A N 1
ATOM 672 C CA . GLU A 1 88 ? 12.798 14.562 0.491 1.00 88.69 88 GLU A CA 1
ATOM 673 C C . GLU A 1 88 ? 12.039 15.449 1.495 1.00 88.69 88 GLU A C 1
ATOM 675 O O . GLU A 1 88 ? 12.236 16.660 1.522 1.00 88.69 88 GLU A O 1
ATOM 680 N N . GLY A 1 89 ? 11.225 14.856 2.376 1.00 91.00 89 GLY A N 1
ATOM 681 C CA . GLY A 1 89 ? 10.450 15.570 3.396 1.00 91.00 89 GLY A CA 1
ATOM 682 C C . GLY A 1 89 ? 9.070 16.041 2.927 1.00 91.00 89 GLY A C 1
ATOM 683 O O . GLY A 1 89 ? 8.306 16.605 3.721 1.00 91.00 89 GLY A O 1
ATOM 684 N N . ASP A 1 90 ? 8.713 15.764 1.674 1.00 91.81 90 ASP A N 1
ATOM 685 C CA . ASP A 1 90 ? 7.402 16.095 1.126 1.00 91.81 90 ASP A CA 1
ATOM 686 C C . ASP A 1 90 ? 6.289 15.282 1.804 1.00 91.81 90 ASP A C 1
ATOM 688 O O . ASP A 1 90 ? 6.515 14.141 2.237 1.00 91.81 90 ASP A O 1
ATOM 692 N N . PRO A 1 91 ? 5.075 15.847 1.922 1.00 94.06 91 PRO A N 1
ATOM 693 C CA . PRO A 1 91 ? 3.922 15.101 2.401 1.00 94.06 91 PRO A CA 1
ATOM 694 C C . PRO A 1 91 ? 3.546 13.997 1.404 1.00 94.06 91 PRO A C 1
ATOM 696 O O . PRO A 1 91 ? 3.401 14.230 0.205 1.00 94.06 91 PRO A O 1
ATOM 699 N N . HIS A 1 92 ? 3.343 12.789 1.923 1.00 96.44 92 HIS A N 1
ATOM 700 C CA . HIS A 1 92 ? 2.786 11.647 1.200 1.00 96.44 92 HIS A CA 1
ATOM 701 C C . HIS A 1 92 ? 1.395 11.341 1.768 1.00 96.44 92 HIS A C 1
ATOM 703 O O . HIS A 1 92 ? 1.306 10.657 2.795 1.00 96.44 92 HIS A O 1
ATOM 709 N N . PRO A 1 93 ? 0.316 11.871 1.166 1.00 97.12 93 PRO A N 1
ATOM 710 C CA . PRO A 1 93 ? -1.036 11.671 1.667 1.00 97.12 93 PRO A CA 1
ATOM 711 C C . PRO A 1 93 ? -1.541 10.256 1.370 1.00 97.12 93 PRO A C 1
ATOM 713 O O . PRO A 1 93 ? -1.185 9.644 0.359 1.00 97.12 93 PRO A O 1
ATOM 716 N N . PHE A 1 94 ? -2.430 9.761 2.229 1.00 98.12 94 PHE A N 1
ATOM 717 C CA . PHE A 1 94 ? -3.155 8.514 2.011 1.00 98.12 94 PHE A CA 1
ATOM 718 C C . PHE A 1 94 ? -4.647 8.777 1.804 1.00 98.12 94 PHE A C 1
ATOM 720 O O . PHE A 1 94 ? -5.275 9.537 2.541 1.00 98.12 94 PHE A O 1
ATOM 727 N N . ASP A 1 95 ? -5.242 8.081 0.837 1.00 97.62 95 ASP A N 1
ATOM 728 C CA . ASP A 1 95 ? -6.693 8.008 0.699 1.00 97.62 95 ASP A CA 1
ATOM 729 C C . ASP A 1 95 ? -7.277 7.225 1.877 1.00 97.62 95 ASP A C 1
ATOM 731 O O . ASP A 1 95 ? -6.986 6.040 2.082 1.00 97.62 95 ASP A O 1
ATOM 735 N N . ARG A 1 96 ? -8.162 7.884 2.624 1.00 97.50 96 ARG A N 1
ATOM 736 C CA . ARG A 1 96 ? -8.859 7.294 3.760 1.00 97.50 96 ARG A CA 1
ATOM 737 C C . ARG A 1 96 ? -9.618 6.022 3.386 1.00 97.50 96 ARG A C 1
ATOM 739 O O . ARG A 1 96 ? -9.525 5.024 4.094 1.00 97.50 96 ARG A O 1
ATOM 746 N N . THR A 1 97 ? -10.280 6.021 2.232 1.00 97.19 97 THR A N 1
ATOM 747 C CA . THR A 1 97 ? -11.040 4.867 1.734 1.00 97.19 97 THR A CA 1
ATOM 748 C C . THR A 1 97 ? -10.119 3.684 1.448 1.00 97.19 97 THR A C 1
ATOM 750 O O . THR A 1 97 ? -10.496 2.524 1.629 1.00 97.19 97 THR A O 1
ATOM 753 N N . ALA A 1 98 ? -8.888 3.944 0.997 1.00 97.25 98 ALA A N 1
ATOM 754 C CA . ALA A 1 98 ? -7.898 2.893 0.826 1.00 97.25 98 ALA A CA 1
ATOM 755 C C . ALA A 1 98 ? -7.494 2.294 2.178 1.00 97.25 98 ALA A C 1
ATOM 757 O O . ALA A 1 98 ? -7.524 1.072 2.307 1.00 97.25 98 ALA A O 1
ATOM 758 N N . LEU A 1 99 ? -7.203 3.122 3.187 1.00 98.44 99 LEU A N 1
ATOM 759 C CA . LEU A 1 99 ? -6.865 2.656 4.538 1.00 98.44 99 LEU A CA 1
ATOM 760 C C . LEU A 1 99 ? -7.988 1.813 5.161 1.00 98.44 99 LEU A C 1
ATOM 762 O O . LEU A 1 99 ? -7.722 0.732 5.686 1.00 98.44 99 LEU A O 1
ATOM 766 N N . ASP A 1 100 ? -9.243 2.247 5.031 1.00 98.25 100 ASP A N 1
ATOM 767 C CA . ASP A 1 100 ? -10.400 1.514 5.560 1.00 98.25 100 ASP A CA 1
ATOM 768 C C . ASP A 1 100 ? -10.557 0.130 4.902 1.00 98.25 100 ASP A C 1
ATOM 770 O O . ASP A 1 100 ? -10.893 -0.846 5.576 1.00 98.25 100 ASP A O 1
ATOM 774 N N . ARG A 1 101 ? -10.241 -0.006 3.602 1.00 98.12 101 ARG A N 1
ATOM 775 C CA . ARG A 1 101 ? -10.228 -1.317 2.921 1.00 98.12 101 ARG A CA 1
ATOM 776 C C . ARG A 1 101 ? -9.191 -2.269 3.514 1.00 98.12 101 ARG A C 1
ATOM 778 O O . ARG A 1 101 ? -9.482 -3.457 3.632 1.00 98.12 101 ARG A O 1
ATOM 785 N N . TYR A 1 102 ? -8.012 -1.771 3.890 1.00 98.38 102 TYR A N 1
ATOM 786 C CA . TYR A 1 102 ? -7.010 -2.585 4.583 1.00 98.38 102 TYR A CA 1
ATOM 787 C C . TYR A 1 102 ? -7.481 -2.970 5.987 1.00 98.38 102 TYR A C 1
ATOM 789 O O . TYR A 1 102 ? -7.375 -4.133 6.364 1.00 98.38 102 TYR A O 1
ATOM 797 N N . ALA A 1 103 ? -8.060 -2.033 6.738 1.00 98.00 103 ALA A N 1
ATOM 798 C CA . ALA A 1 103 ? -8.568 -2.307 8.083 1.00 98.00 103 ALA A CA 1
ATOM 799 C C . ALA A 1 103 ? -9.683 -3.360 8.085 1.00 98.00 103 ALA A C 1
ATOM 801 O O . ALA A 1 103 ? -9.743 -4.198 8.978 1.00 98.00 103 ALA A O 1
ATOM 802 N N . ALA A 1 104 ? -10.535 -3.360 7.058 1.00 98.31 104 ALA A N 1
ATOM 803 C CA . ALA A 1 104 ? -11.650 -4.295 6.939 1.00 98.31 104 ALA A CA 1
ATOM 804 C C . ALA A 1 104 ? -11.228 -5.765 6.756 1.00 98.31 104 ALA A C 1
ATOM 806 O O . ALA A 1 104 ? -12.054 -6.656 6.954 1.00 98.31 104 ALA A O 1
ATOM 807 N N . VAL A 1 105 ? -9.981 -6.035 6.353 1.00 98.12 105 VAL A N 1
ATOM 808 C CA . VAL A 1 105 ? -9.483 -7.400 6.099 1.00 98.12 105 VAL A CA 1
ATOM 809 C C . VAL A 1 105 ? -8.439 -7.876 7.109 1.00 98.12 105 VAL A C 1
ATOM 811 O O . VAL A 1 105 ? -7.974 -9.011 7.002 1.00 98.12 105 VAL A O 1
ATOM 814 N N . LEU A 1 106 ? -8.064 -7.027 8.065 1.00 98.00 106 LEU A N 1
ATOM 815 C CA . LEU A 1 106 ? -7.034 -7.304 9.063 1.00 98.00 106 LEU A CA 1
ATOM 816 C C . LEU A 1 106 ? -7.640 -7.404 10.456 1.00 98.00 106 LEU A C 1
ATOM 818 O O . LEU A 1 106 ? -8.655 -6.777 10.766 1.00 98.00 106 LEU A O 1
ATOM 822 N N . THR A 1 107 ? -6.997 -8.183 11.323 1.00 98.00 107 THR A N 1
ATOM 823 C CA . THR A 1 107 ? -7.279 -8.085 12.757 1.00 98.00 107 THR A CA 1
ATOM 824 C C . THR A 1 107 ? -6.752 -6.756 13.302 1.00 98.00 107 THR A C 1
ATOM 826 O O . THR A 1 107 ? -5.945 -6.070 12.673 1.00 98.00 107 THR A O 1
ATOM 829 N N . ARG A 1 108 ? -7.190 -6.376 14.507 1.00 95.31 108 ARG A N 1
ATOM 830 C CA . ARG A 1 108 ? -6.682 -5.167 15.169 1.00 95.31 108 ARG A CA 1
ATOM 831 C C . ARG A 1 108 ? -5.168 -5.225 15.392 1.00 95.31 108 ARG A C 1
ATOM 833 O O . ARG A 1 108 ? -4.484 -4.248 15.126 1.00 95.31 108 ARG A O 1
ATOM 840 N N . GLU A 1 109 ? -4.670 -6.373 15.841 1.00 97.88 109 GLU A N 1
ATOM 841 C CA . GLU A 1 109 ? -3.240 -6.618 16.065 1.00 97.88 109 GLU A CA 1
ATOM 842 C C . GLU A 1 109 ? -2.453 -6.447 14.759 1.00 97.88 109 GLU A C 1
ATOM 844 O O . GLU A 1 109 ? -1.467 -5.720 14.702 1.00 97.88 109 GLU A O 1
ATOM 849 N N . GLU A 1 110 ? -2.962 -7.010 13.664 1.00 98.31 110 GLU A N 1
ATOM 850 C CA . GLU A 1 110 ? -2.358 -6.855 12.342 1.00 98.31 110 GLU A CA 1
ATOM 851 C C . GLU A 1 110 ? -2.382 -5.407 11.840 1.00 98.31 110 GLU A C 1
ATOM 853 O O . GLU A 1 110 ? -1.441 -4.971 11.182 1.00 98.31 110 GLU A O 1
ATOM 858 N N . ALA A 1 111 ? -3.428 -4.637 12.144 1.00 97.75 111 ALA A N 1
ATOM 859 C CA . ALA A 1 111 ? -3.488 -3.214 11.810 1.00 97.75 111 ALA A CA 1
ATOM 860 C C . ALA A 1 111 ? -2.503 -2.364 12.641 1.00 97.75 111 ALA A C 1
ATOM 862 O O . ALA A 1 111 ? -1.985 -1.353 12.151 1.00 97.75 111 ALA A O 1
ATOM 863 N N . ASP A 1 112 ? -2.209 -2.776 13.876 1.00 97.88 112 ASP A N 1
ATOM 864 C CA . ASP A 1 112 ? -1.194 -2.148 14.727 1.00 97.88 112 ASP A CA 1
ATOM 865 C C . ASP A 1 112 ? 0.235 -2.452 14.234 1.00 97.88 112 ASP A C 1
ATOM 867 O O . ASP A 1 112 ? 1.138 -1.611 14.362 1.00 97.88 112 ASP A O 1
ATOM 871 N N . ASP A 1 113 ? 0.429 -3.602 13.587 1.00 98.00 113 ASP A N 1
ATOM 872 C CA . ASP A 1 113 ? 1.717 -4.038 13.045 1.00 98.00 113 ASP A CA 1
ATOM 873 C C . ASP A 1 113 ? 1.968 -3.565 11.607 1.00 98.00 113 ASP A C 1
ATOM 875 O O . ASP A 1 113 ? 3.085 -3.146 11.286 1.00 98.00 113 ASP A O 1
ATOM 879 N N . LEU A 1 114 ? 0.945 -3.531 10.748 1.00 98.38 114 LEU A N 1
ATOM 880 C CA . LEU A 1 114 ? 1.085 -3.159 9.339 1.00 98.38 114 LEU A CA 1
ATOM 881 C C . LEU A 1 114 ? 1.593 -1.719 9.190 1.00 98.38 114 LEU A C 1
ATOM 883 O O . LEU A 1 114 ? 0.902 -0.757 9.529 1.00 98.38 114 LEU A O 1
ATOM 887 N N . ARG A 1 115 ? 2.796 -1.563 8.629 1.00 98.19 115 ARG A N 1
ATOM 888 C CA . ARG A 1 115 ? 3.421 -0.265 8.340 1.00 98.19 115 ARG A CA 1
ATOM 889 C C . ARG A 1 115 ? 3.185 0.139 6.885 1.00 98.19 115 ARG A C 1
ATOM 891 O O . ARG A 1 115 ? 3.510 -0.613 5.970 1.00 98.19 115 ARG A O 1
ATOM 898 N N . LEU A 1 116 ? 2.678 1.351 6.670 1.00 98.19 116 LEU A N 1
ATOM 899 C CA . LEU A 1 116 ? 2.389 1.899 5.344 1.00 98.19 116 LEU A CA 1
ATOM 900 C C . LEU A 1 116 ? 3.336 3.053 4.977 1.00 98.19 116 LEU A C 1
ATOM 902 O O . LEU A 1 116 ? 3.793 3.779 5.865 1.00 98.19 116 LEU A O 1
ATOM 906 N N . PRO A 1 117 ? 3.626 3.237 3.676 1.00 97.88 117 PRO A N 1
ATOM 907 C CA . PRO A 1 117 ? 3.118 2.459 2.542 1.00 97.88 117 PRO A CA 1
ATOM 908 C C . PRO A 1 117 ? 3.823 1.108 2.359 1.00 97.88 117 PRO A C 1
ATOM 910 O O . PRO A 1 117 ? 4.973 0.923 2.763 1.00 97.88 117 PRO A O 1
ATOM 913 N N . LEU A 1 118 ? 3.150 0.166 1.703 1.00 97.94 118 LEU A N 1
ATOM 914 C CA . LEU A 1 118 ? 3.763 -1.064 1.204 1.00 97.94 118 LEU A CA 1
ATOM 915 C C . LEU A 1 118 ? 4.621 -0.747 -0.016 1.00 97.94 118 LEU A C 1
ATOM 917 O O . LEU A 1 118 ? 4.182 -0.026 -0.906 1.00 97.94 118 LEU A O 1
ATOM 921 N N . THR A 1 119 ? 5.835 -1.283 -0.071 1.00 96.69 119 THR A N 1
ATOM 922 C CA . THR A 1 119 ? 6.779 -0.972 -1.149 1.00 96.69 119 THR A CA 1
ATOM 923 C C . THR A 1 119 ? 6.928 -2.179 -2.061 1.00 96.69 119 THR A C 1
ATOM 925 O O . THR A 1 119 ? 7.425 -3.219 -1.637 1.00 96.69 119 THR A O 1
ATOM 928 N N . LEU A 1 120 ? 6.493 -2.031 -3.309 1.00 96.31 120 LEU A N 1
ATOM 929 C CA . LEU A 1 120 ? 6.783 -2.964 -4.390 1.00 96.31 120 LEU A CA 1
ATOM 930 C C . LEU A 1 120 ? 8.129 -2.590 -5.001 1.00 96.31 120 LEU A C 1
ATOM 932 O O . LEU A 1 120 ? 8.334 -1.431 -5.341 1.00 96.31 120 LEU A O 1
ATOM 936 N N . VAL A 1 121 ? 9.035 -3.550 -5.146 1.00 94.50 121 VAL A N 1
ATOM 937 C CA . VAL A 1 121 ? 10.344 -3.331 -5.770 1.00 94.50 121 VAL A CA 1
ATOM 938 C C . VAL A 1 121 ? 10.311 -3.877 -7.189 1.00 94.50 121 VAL A C 1
ATOM 940 O O . VAL A 1 121 ? 10.129 -5.078 -7.387 1.00 94.50 121 VAL A O 1
ATOM 943 N N . ALA A 1 122 ? 10.460 -2.985 -8.160 1.00 90.31 122 ALA A N 1
ATOM 944 C CA . ALA A 1 122 ? 10.598 -3.271 -9.579 1.00 90.31 122 ALA A CA 1
ATOM 945 C C . ALA A 1 122 ? 12.074 -3.215 -9.979 1.00 90.31 122 ALA A C 1
ATOM 947 O O . ALA A 1 122 ? 12.765 -2.277 -9.594 1.00 90.31 122 ALA A O 1
ATOM 948 N N . SER A 1 123 ? 12.526 -4.173 -10.784 1.00 83.38 123 SER A N 1
ATOM 949 C CA . SER A 1 123 ? 13.835 -4.117 -11.442 1.00 83.38 123 SER A CA 1
ATOM 950 C C . SER A 1 123 ? 13.645 -3.982 -12.948 1.00 83.38 123 SER A C 1
ATOM 952 O O . SER A 1 123 ? 12.697 -4.536 -13.506 1.00 83.38 123 SER A O 1
ATOM 954 N N . ALA A 1 124 ? 14.555 -3.271 -13.613 1.00 76.31 124 ALA A N 1
ATOM 955 C CA . ALA A 1 124 ? 14.538 -3.104 -15.067 1.00 76.31 124 ALA A CA 1
ATOM 956 C C . ALA A 1 124 ? 14.813 -4.413 -15.833 1.00 76.31 124 ALA A C 1
ATOM 958 O O . ALA A 1 124 ? 14.458 -4.525 -17.004 1.00 76.31 124 ALA A O 1
ATOM 959 N N . ASP A 1 125 ? 15.439 -5.397 -15.184 1.00 80.50 125 ASP A N 1
ATOM 960 C CA . ASP A 1 125 ? 15.775 -6.700 -15.771 1.00 80.50 125 ASP A CA 1
ATOM 961 C C . ASP A 1 125 ? 14.669 -7.761 -15.607 1.00 80.50 125 ASP A C 1
ATOM 963 O O . ASP A 1 125 ? 14.819 -8.896 -16.066 1.00 80.50 125 ASP A O 1
ATOM 967 N N . SER A 1 126 ? 13.556 -7.408 -14.956 1.00 84.00 126 SER A N 1
ATOM 968 C CA . SER A 1 126 ? 12.478 -8.330 -14.617 1.00 84.00 126 SER A CA 1
ATOM 969 C C . SER A 1 126 ? 11.127 -7.800 -15.080 1.00 84.00 126 SER A C 1
ATOM 971 O O . SER A 1 126 ? 10.800 -6.639 -14.885 1.00 84.00 126 SER A O 1
ATOM 973 N N . ASP A 1 127 ? 10.263 -8.676 -15.590 1.00 87.81 127 ASP A N 1
ATOM 974 C CA . ASP A 1 127 ? 8.868 -8.324 -15.898 1.00 87.81 127 ASP A CA 1
ATOM 975 C C . ASP A 1 127 ? 7.953 -8.349 -14.655 1.00 87.81 127 ASP A C 1
ATOM 977 O O . ASP A 1 127 ? 6.734 -8.176 -14.754 1.00 87.81 127 ASP A O 1
ATOM 981 N N . SER A 1 128 ? 8.528 -8.543 -13.463 1.00 92.44 128 SER A N 1
ATOM 982 C CA . SER A 1 128 ? 7.810 -8.605 -12.189 1.00 92.44 128 SER A CA 1
ATOM 983 C C . SER A 1 128 ? 8.314 -7.580 -11.175 1.00 92.44 128 SER A C 1
ATOM 985 O O . SER A 1 128 ? 9.501 -7.267 -11.121 1.00 92.44 128 SER A O 1
ATOM 987 N N . ALA A 1 129 ? 7.402 -7.133 -10.316 1.00 95.69 129 ALA A N 1
ATOM 988 C CA . ALA A 1 129 ? 7.706 -6.416 -9.089 1.00 95.69 129 ALA A CA 1
ATOM 989 C C . ALA A 1 129 ? 7.454 -7.317 -7.873 1.00 95.69 129 ALA A C 1
ATOM 991 O O . ALA A 1 129 ? 6.602 -8.211 -7.906 1.00 95.69 129 ALA A O 1
ATOM 992 N N . TYR A 1 130 ? 8.177 -7.072 -6.785 1.00 96.56 130 TYR A N 1
ATOM 993 C CA . TYR A 1 130 ? 8.157 -7.925 -5.600 1.00 96.56 130 TYR A CA 1
ATOM 994 C C . TYR A 1 130 ? 7.719 -7.156 -4.356 1.00 96.56 130 TYR A C 1
ATOM 996 O O . TYR A 1 130 ? 8.213 -6.063 -4.091 1.00 96.56 130 TYR A O 1
ATOM 1004 N N . LEU A 1 131 ? 6.834 -7.759 -3.561 1.00 97.12 131 LEU A N 1
ATOM 1005 C CA . LEU A 1 131 ? 6.564 -7.345 -2.183 1.00 97.12 131 LEU A CA 1
ATOM 1006 C C . LEU A 1 131 ? 7.245 -8.321 -1.227 1.00 97.12 131 LEU A C 1
ATOM 1008 O O . LEU A 1 131 ? 6.960 -9.515 -1.279 1.00 97.12 131 LEU A O 1
ATOM 1012 N N . THR A 1 132 ? 8.115 -7.829 -0.352 1.00 96.44 132 THR A N 1
ATOM 1013 C CA . THR A 1 132 ? 8.849 -8.657 0.625 1.00 96.44 132 THR A CA 1
ATOM 1014 C C . THR A 1 132 ? 8.203 -8.678 2.010 1.00 96.44 132 THR A C 1
ATOM 1016 O O . THR A 1 132 ? 8.555 -9.506 2.842 1.00 96.44 132 THR A O 1
ATOM 1019 N N . ASP A 1 133 ? 7.239 -7.793 2.257 1.00 97.00 133 ASP A N 1
ATOM 1020 C CA . ASP A 1 133 ? 6.497 -7.734 3.513 1.00 97.00 133 ASP A CA 1
ATOM 1021 C C . ASP A 1 133 ? 5.377 -8.785 3.520 1.00 97.00 133 ASP A C 1
ATOM 1023 O O . ASP A 1 133 ? 4.442 -8.710 2.717 1.00 97.00 133 ASP A O 1
ATOM 1027 N N . GLU A 1 134 ? 5.478 -9.786 4.398 1.00 97.94 134 GLU A N 1
ATOM 1028 C CA . GLU A 1 134 ? 4.516 -10.893 4.471 1.00 97.94 134 GLU A CA 1
ATOM 1029 C C . GLU A 1 134 ? 3.119 -10.421 4.894 1.00 97.94 134 GLU A C 1
ATOM 1031 O O . GLU A 1 134 ? 2.118 -10.813 4.285 1.00 97.94 134 GLU A O 1
ATOM 1036 N N . LEU A 1 135 ? 3.040 -9.539 5.896 1.00 98.38 135 LEU A N 1
ATOM 1037 C CA . LEU A 1 135 ? 1.771 -9.012 6.394 1.00 98.38 135 LEU A CA 1
ATOM 1038 C C . LEU A 1 135 ? 1.097 -8.124 5.340 1.00 98.38 135 LEU A C 1
ATOM 1040 O O . LEU A 1 135 ? -0.098 -8.250 5.073 1.00 98.38 135 LEU A O 1
ATOM 1044 N N . GLY A 1 136 ? 1.875 -7.284 4.668 1.00 98.00 136 GLY A N 1
ATOM 1045 C CA . GLY A 1 136 ? 1.461 -6.474 3.536 1.00 98.00 136 GLY A CA 1
ATOM 1046 C C . GLY A 1 136 ? 1.001 -7.320 2.356 1.00 98.00 136 GLY A C 1
ATOM 1047 O O . GLY A 1 136 ? -0.029 -7.017 1.755 1.00 98.00 136 GLY A O 1
ATOM 1048 N N . ALA A 1 137 ? 1.700 -8.414 2.045 1.00 98.19 137 ALA A N 1
ATOM 1049 C CA . ALA A 1 137 ? 1.287 -9.346 1.000 1.00 98.19 137 ALA A CA 1
ATOM 1050 C C . ALA A 1 137 ? -0.028 -10.036 1.356 1.00 98.19 137 ALA A C 1
ATOM 1052 O O . ALA A 1 137 ? -0.935 -10.089 0.522 1.00 98.19 137 ALA A O 1
ATOM 1053 N N . LYS A 1 138 ? -0.182 -10.505 2.598 1.00 98.06 138 LYS A N 1
ATOM 1054 C CA . LYS A 1 138 ? -1.459 -11.025 3.099 1.00 98.06 138 LYS A CA 1
ATOM 1055 C C . LYS A 1 138 ? -2.574 -9.992 2.919 1.00 98.06 138 LYS A C 1
ATOM 1057 O O . LYS A 1 138 ? -3.617 -10.327 2.354 1.00 98.06 138 LYS A O 1
ATOM 1062 N N . ALA A 1 139 ? -2.339 -8.752 3.343 1.00 98.12 139 ALA A N 1
ATOM 1063 C CA . ALA A 1 139 ? -3.323 -7.681 3.295 1.00 98.12 139 ALA A CA 1
ATOM 1064 C C . ALA A 1 139 ? -3.731 -7.330 1.854 1.00 98.12 139 ALA A C 1
ATOM 1066 O O . ALA A 1 139 ? -4.916 -7.344 1.532 1.00 98.12 139 ALA A O 1
ATOM 1067 N N . VAL A 1 140 ? -2.765 -7.103 0.955 1.00 98.06 140 VAL A N 1
ATOM 1068 C CA . VAL A 1 140 ? -3.019 -6.808 -0.469 1.00 98.06 140 VAL A CA 1
ATOM 1069 C C . VAL A 1 140 ? -3.816 -7.932 -1.123 1.00 98.06 140 VAL A C 1
ATOM 1071 O O . VAL A 1 140 ? -4.816 -7.670 -1.788 1.00 98.06 140 VAL A O 1
ATOM 1074 N N . ARG A 1 141 ? -3.430 -9.193 -0.897 1.00 98.06 141 ARG A N 1
ATOM 1075 C CA . ARG A 1 141 ? -4.142 -10.350 -1.461 1.00 98.06 141 ARG A CA 1
ATOM 1076 C C . ARG A 1 141 ? -5.584 -10.446 -0.972 1.00 98.06 141 ARG A C 1
ATOM 1078 O O . ARG A 1 141 ? -6.441 -10.887 -1.738 1.00 98.06 141 ARG A O 1
ATOM 1085 N N . ALA A 1 142 ? -5.845 -10.064 0.278 1.00 97.81 142 ALA A N 1
ATOM 1086 C CA . ALA A 1 142 ? -7.184 -10.056 0.853 1.00 97.81 142 ALA A CA 1
ATOM 1087 C C . ALA A 1 142 ? -8.038 -8.900 0.304 1.00 97.81 142 ALA A C 1
ATOM 1089 O O . ALA A 1 142 ? -9.155 -9.150 -0.148 1.00 97.81 142 ALA A O 1
ATOM 1090 N N . VAL A 1 143 ? -7.499 -7.673 0.261 1.00 98.06 143 VAL A N 1
ATOM 1091 C CA . VAL A 1 143 ? -8.179 -6.491 -0.309 1.00 98.06 143 VAL A CA 1
ATOM 1092 C C . VAL A 1 143 ? -8.557 -6.727 -1.772 1.00 98.06 143 VAL A C 1
ATOM 1094 O O . VAL A 1 143 ? -9.699 -6.495 -2.168 1.00 98.06 143 VAL A O 1
ATOM 1097 N N . GLU A 1 144 ? -7.622 -7.254 -2.560 1.00 97.75 144 GLU A N 1
ATOM 1098 C CA . GLU A 1 144 ? -7.798 -7.488 -3.998 1.00 97.75 144 GLU A CA 1
ATOM 1099 C C . GLU A 1 144 ? -8.489 -8.816 -4.325 1.00 97.75 144 GLU A C 1
ATOM 1101 O O . GLU A 1 144 ? -8.797 -9.102 -5.481 1.00 97.75 144 GLU A O 1
ATOM 1106 N N . LYS A 1 145 ? -8.761 -9.640 -3.306 1.00 97.06 145 LYS A N 1
ATOM 1107 C CA . LYS A 1 145 ? -9.430 -10.941 -3.438 1.00 97.06 145 LYS A CA 1
ATOM 1108 C C . LYS A 1 145 ? -8.729 -11.878 -4.430 1.00 97.06 145 LYS A C 1
ATOM 1110 O O . LYS A 1 145 ? -9.377 -12.637 -5.148 1.00 97.06 145 LYS A O 1
ATOM 1115 N N . PHE A 1 146 ? -7.396 -11.895 -4.426 1.00 96.12 146 PHE A N 1
ATOM 1116 C CA . PHE A 1 146 ? -6.594 -12.718 -5.344 1.00 96.12 146 PHE A CA 1
ATOM 1117 C C . PHE A 1 146 ? -6.738 -14.236 -5.134 1.00 96.12 146 PHE A C 1
ATOM 1119 O O . PHE A 1 146 ? -6.275 -15.028 -5.957 1.00 96.12 146 PHE A O 1
ATOM 1126 N N . GLY A 1 147 ? -7.377 -14.683 -4.050 1.00 93.38 147 GLY A N 1
ATOM 1127 C CA . GLY A 1 147 ? -7.624 -16.102 -3.800 1.00 93.38 147 GLY A CA 1
ATOM 1128 C C . GLY A 1 147 ? -6.319 -16.893 -3.695 1.00 93.38 147 GLY A C 1
ATOM 1129 O O . GLY A 1 147 ? -5.576 -16.735 -2.728 1.00 93.38 147 GLY A O 1
ATOM 1130 N N . ARG A 1 148 ? -6.031 -17.755 -4.680 1.00 93.75 148 ARG A N 1
ATOM 1131 C CA . ARG A 1 148 ? -4.778 -18.538 -4.761 1.00 93.75 148 ARG A CA 1
ATOM 1132 C C . ARG A 1 148 ? -3.690 -17.888 -5.624 1.00 93.75 148 ARG A C 1
ATOM 1134 O O . ARG A 1 148 ? -2.561 -18.370 -5.608 1.00 93.75 148 ARG A O 1
ATOM 1141 N N . ALA A 1 149 ? -4.010 -16.826 -6.361 1.00 96.06 149 ALA A N 1
ATOM 1142 C CA . ALA A 1 149 ? -3.037 -16.120 -7.185 1.00 96.06 149 ALA A CA 1
ATOM 1143 C C . ALA A 1 149 ? -2.010 -15.377 -6.317 1.00 96.06 149 ALA A C 1
ATOM 1145 O O . ALA A 1 149 ? -2.267 -15.084 -5.141 1.00 96.06 149 ALA A O 1
ATOM 1146 N N . PHE A 1 150 ? -0.846 -15.118 -6.920 1.00 96.50 150 PHE A N 1
ATOM 1147 C CA . PHE A 1 150 ? 0.272 -14.367 -6.339 1.00 96.50 150 PHE A CA 1
ATOM 1148 C C . PHE A 1 150 ? 0.571 -14.786 -4.890 1.00 96.50 150 PHE A C 1
ATOM 1150 O O . PHE A 1 150 ? 0.362 -14.006 -3.961 1.00 96.50 150 PHE A O 1
ATOM 1157 N N . PRO A 1 151 ? 0.937 -16.055 -4.638 1.00 97.06 151 PRO A N 1
ATOM 1158 C CA . PRO A 1 151 ? 1.228 -16.502 -3.283 1.00 97.06 151 PRO A CA 1
ATOM 1159 C C . PRO A 1 151 ? 2.498 -15.820 -2.758 1.00 97.06 151 PRO A C 1
ATOM 1161 O O . PRO A 1 151 ? 3.432 -15.574 -3.519 1.00 97.06 151 PRO A O 1
ATOM 1164 N N . PHE A 1 152 ? 2.548 -15.565 -1.451 1.00 97.56 152 PHE A N 1
ATOM 1165 C CA . PHE A 1 152 ? 3.795 -15.206 -0.779 1.00 97.56 152 PHE A CA 1
ATOM 1166 C C . PHE A 1 152 ? 4.617 -16.483 -0.568 1.00 97.56 152 PHE A C 1
ATOM 1168 O O . PHE A 1 152 ? 4.147 -17.417 0.085 1.00 97.56 152 PHE A O 1
ATOM 1175 N N . ARG A 1 153 ? 5.792 -16.568 -1.198 1.00 96.19 153 ARG A N 1
ATOM 1176 C CA . ARG A 1 153 ? 6.703 -17.722 -1.157 1.00 96.19 153 ARG A CA 1
ATOM 1177 C C . ARG A 1 153 ? 8.143 -17.241 -1.240 1.00 96.19 153 ARG A C 1
ATOM 1179 O O . ARG A 1 153 ? 8.416 -16.219 -1.859 1.00 96.19 153 ARG A O 1
ATOM 1186 N N . ASP A 1 154 ? 9.055 -17.973 -0.612 1.00 95.12 154 ASP A N 1
ATOM 1187 C CA . ASP A 1 154 ? 10.487 -17.648 -0.624 1.00 95.12 154 ASP A CA 1
ATOM 1188 C C . ASP A 1 154 ? 10.771 -16.197 -0.173 1.00 95.12 154 ASP A C 1
ATOM 1190 O O . ASP A 1 154 ? 11.608 -15.499 -0.741 1.00 95.12 154 ASP A O 1
ATOM 1194 N N . GLY A 1 155 ? 10.010 -15.719 0.822 1.00 96.62 155 GLY A N 1
ATOM 1195 C CA . GLY A 1 155 ? 10.140 -14.371 1.388 1.00 96.62 155 GLY A CA 1
ATOM 1196 C C . GLY A 1 155 ? 9.607 -13.232 0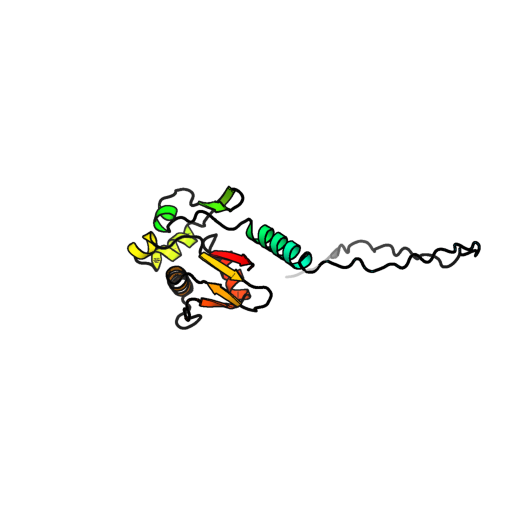.512 1.00 96.62 155 GLY A C 1
ATOM 1197 O O . GLY A 1 155 ? 9.906 -12.071 0.788 1.00 96.62 155 GLY A O 1
ATOM 1198 N N . ARG A 1 156 ? 8.848 -13.526 -0.554 1.00 96.50 156 ARG A N 1
ATOM 1199 C CA . ARG A 1 156 ? 8.294 -12.498 -1.446 1.00 96.50 156 ARG A CA 1
ATOM 1200 C C . ARG A 1 156 ? 6.982 -12.899 -2.117 1.00 96.50 156 ARG A C 1
ATOM 1202 O O . ARG A 1 156 ? 6.680 -14.068 -2.328 1.00 96.50 156 ARG A O 1
ATOM 1209 N N . MET A 1 157 ? 6.215 -11.903 -2.536 1.00 97.62 157 MET A N 1
ATOM 1210 C CA . MET A 1 157 ? 5.099 -12.043 -3.468 1.00 97.62 157 MET A CA 1
ATOM 1211 C C . MET A 1 157 ? 5.475 -11.359 -4.782 1.00 97.62 157 MET A C 1
ATOM 1213 O O . MET A 1 157 ? 5.718 -10.154 -4.798 1.00 97.62 157 MET A O 1
ATOM 1217 N N . ALA A 1 158 ? 5.520 -12.122 -5.874 1.00 97.00 158 ALA A N 1
ATOM 1218 C CA . ALA A 1 158 ? 5.788 -11.599 -7.212 1.00 97.00 158 ALA A CA 1
ATOM 1219 C C . ALA A 1 158 ? 4.483 -11.189 -7.908 1.00 97.00 158 ALA A C 1
ATOM 1221 O O . ALA A 1 158 ? 3.511 -11.949 -7.914 1.00 97.00 158 ALA A O 1
ATOM 1222 N N . LEU A 1 159 ? 4.479 -10.004 -8.510 1.00 96.94 159 LEU A N 1
ATOM 1223 C CA . LEU A 1 159 ? 3.367 -9.449 -9.273 1.00 96.94 159 LEU A CA 1
ATOM 1224 C C . LEU A 1 159 ? 3.863 -9.015 -10.657 1.00 96.94 159 LEU A C 1
ATOM 1226 O O . LEU A 1 159 ? 4.929 -8.407 -10.737 1.00 96.94 159 LEU A O 1
ATOM 1230 N N . PRO A 1 160 ? 3.100 -9.242 -11.741 1.00 96.12 160 PRO A N 1
ATOM 1231 C CA . PRO A 1 160 ? 3.400 -8.633 -13.032 1.00 96.12 160 PRO A CA 1
ATOM 1232 C C . PRO A 1 160 ? 3.483 -7.107 -12.913 1.00 96.12 160 PRO A C 1
ATOM 1234 O O . PRO A 1 160 ? 2.680 -6.502 -12.197 1.00 96.12 160 PRO A O 1
ATOM 1237 N N . HIS A 1 161 ? 4.394 -6.472 -13.653 1.00 93.00 161 HIS A N 1
ATOM 1238 C CA . HIS A 1 161 ? 4.578 -5.015 -13.619 1.00 93.00 161 HIS A CA 1
ATOM 1239 C C . HIS A 1 161 ? 3.285 -4.217 -13.847 1.00 93.00 161 HIS A C 1
ATOM 1241 O O . HIS A 1 161 ? 3.021 -3.242 -13.144 1.00 93.00 161 HIS A O 1
ATOM 1247 N N . SER A 1 162 ? 2.444 -4.649 -14.789 1.00 94.38 162 SER A N 1
ATOM 1248 C CA . SER A 1 162 ? 1.158 -3.999 -15.071 1.00 94.38 162 SER A CA 1
ATOM 1249 C C . SER A 1 162 ? 0.218 -4.010 -13.863 1.00 94.38 162 SER A C 1
ATOM 1251 O O . SER A 1 162 ? -0.443 -3.009 -13.589 1.00 94.38 162 SER A O 1
ATOM 1253 N N . LEU A 1 163 ? 0.197 -5.113 -13.110 1.00 96.38 163 LEU A N 1
ATOM 1254 C CA . LEU A 1 163 ? -0.589 -5.227 -11.887 1.00 96.38 163 LEU A CA 1
ATOM 1255 C C . LEU A 1 163 ? 0.010 -4.371 -10.769 1.00 96.38 163 LEU A C 1
ATOM 1257 O O . LEU A 1 163 ? -0.729 -3.673 -10.088 1.00 96.38 163 LEU A O 1
ATOM 1261 N N . ALA A 1 164 ? 1.334 -4.369 -10.604 1.00 95.81 164 ALA A N 1
ATOM 1262 C CA . ALA A 1 164 ? 2.003 -3.524 -9.616 1.00 95.81 164 ALA A CA 1
ATOM 1263 C C . ALA A 1 164 ? 1.673 -2.032 -9.815 1.00 95.81 164 ALA A C 1
ATOM 1265 O O . ALA A 1 164 ? 1.288 -1.352 -8.864 1.00 95.81 164 ALA A O 1
ATOM 1266 N N . MET A 1 165 ? 1.740 -1.546 -11.057 1.00 93.31 165 MET A N 1
ATOM 1267 C CA . MET A 1 165 ? 1.373 -0.168 -11.407 1.00 93.31 165 MET A CA 1
ATOM 1268 C C . MET A 1 165 ? -0.106 0.128 -11.136 1.00 93.31 165 MET A C 1
ATOM 1270 O O . MET A 1 165 ? -0.447 1.193 -10.617 1.00 93.31 165 MET A O 1
ATOM 1274 N N . ASP A 1 166 ? -0.994 -0.816 -11.454 1.00 96.50 166 ASP A N 1
ATOM 1275 C CA . ASP A 1 166 ? -2.419 -0.665 -11.167 1.00 96.50 166 ASP A CA 1
ATOM 1276 C C . ASP A 1 166 ? -2.704 -0.581 -9.657 1.00 96.50 166 ASP A C 1
ATOM 1278 O O . ASP A 1 166 ? -3.489 0.270 -9.231 1.00 96.50 166 ASP A O 1
ATOM 1282 N N . LEU A 1 167 ? -2.016 -1.384 -8.837 1.00 97.06 167 LEU A N 1
ATOM 1283 C CA . LEU A 1 167 ? -2.131 -1.326 -7.378 1.00 97.06 167 LEU A CA 1
ATOM 1284 C C . LEU A 1 167 ? -1.658 0.023 -6.828 1.00 97.06 167 LEU A C 1
ATOM 1286 O O . LEU A 1 167 ? -2.372 0.648 -6.049 1.00 97.06 167 LEU A O 1
ATOM 1290 N N . VAL A 1 168 ? -0.503 0.527 -7.269 1.00 95.62 168 VAL A N 1
ATOM 1291 C CA . VAL A 1 168 ? -0.005 1.850 -6.845 1.00 95.62 168 VAL A CA 1
ATOM 1292 C C . VAL A 1 168 ? -1.041 2.942 -7.126 1.00 95.62 168 VAL A C 1
ATOM 1294 O O . VAL A 1 168 ? -1.315 3.780 -6.269 1.00 95.62 168 VAL A O 1
ATOM 1297 N N . ARG A 1 169 ? -1.695 2.886 -8.292 1.00 94.56 169 ARG A N 1
ATOM 1298 C CA . ARG A 1 169 ? -2.736 3.845 -8.681 1.00 94.56 169 ARG A CA 1
ATOM 1299 C C . ARG A 1 169 ? -4.022 3.710 -7.858 1.00 94.56 169 ARG A C 1
ATOM 1301 O O . ARG A 1 169 ? -4.617 4.721 -7.496 1.00 94.56 169 ARG A O 1
ATOM 1308 N N . ARG A 1 170 ? -4.490 2.486 -7.588 1.00 96.31 170 ARG A N 1
ATOM 1309 C CA . ARG A 1 170 ? -5.795 2.232 -6.937 1.00 96.31 170 ARG A CA 1
ATOM 1310 C C . ARG A 1 170 ? -5.764 2.238 -5.412 1.00 96.31 170 ARG A C 1
ATOM 1312 O O . ARG A 1 170 ? -6.828 2.302 -4.790 1.00 96.31 170 ARG A O 1
ATOM 1319 N N . HIS A 1 171 ? -4.585 2.133 -4.807 1.00 96.94 171 HIS A N 1
ATOM 1320 C CA . HIS A 1 171 ? -4.432 2.044 -3.354 1.00 96.94 171 HIS A CA 1
ATOM 1321 C C . HIS A 1 171 ? -4.139 3.395 -2.691 1.00 96.94 171 HIS A C 1
ATOM 1323 O O . HIS A 1 171 ? -3.848 3.421 -1.500 1.00 96.94 171 HIS A O 1
ATOM 1329 N N . GLY A 1 172 ? -4.242 4.505 -3.433 1.00 92.94 172 GLY A N 1
ATOM 1330 C CA . GLY A 1 172 ? -4.316 5.857 -2.870 1.00 92.94 172 GLY A CA 1
ATOM 1331 C C . GLY A 1 172 ? -3.190 6.170 -1.886 1.00 92.94 172 GLY A C 1
ATOM 1332 O O . GLY A 1 172 ? -3.449 6.599 -0.769 1.00 92.94 172 GLY A O 1
ATOM 1333 N N . GLY A 1 173 ? -1.948 5.859 -2.261 1.00 94.81 173 GLY A N 1
ATOM 1334 C CA . GLY A 1 173 ? -0.773 6.088 -1.421 1.00 94.81 173 GLY A CA 1
ATOM 1335 C C . GLY A 1 173 ? -0.427 4.949 -0.459 1.00 94.81 173 GLY A C 1
ATOM 1336 O O . GLY A 1 173 ? 0.696 4.929 0.027 1.00 94.81 173 GLY A O 1
ATOM 1337 N N . ALA A 1 174 ? -1.298 3.961 -0.221 1.00 97.50 174 ALA A N 1
ATOM 1338 C CA . ALA A 1 174 ? -0.982 2.813 0.643 1.00 97.50 174 ALA A CA 1
ATOM 1339 C C . ALA A 1 174 ? 0.029 1.832 0.018 1.00 97.50 174 ALA A C 1
ATOM 1341 O O . ALA A 1 174 ? 0.634 1.032 0.732 1.00 97.50 174 ALA A O 1
ATOM 1342 N N . VAL A 1 175 ? 0.241 1.907 -1.299 1.00 97.56 175 VAL A N 1
ATOM 1343 C CA . VAL A 1 175 ? 1.250 1.139 -2.038 1.00 97.56 175 VAL A CA 1
ATOM 1344 C C . VAL A 1 175 ? 2.124 2.108 -2.833 1.00 97.56 175 VAL A C 1
ATOM 1346 O O . VAL A 1 175 ? 1.610 3.005 -3.497 1.00 97.56 175 VAL A O 1
ATOM 1349 N N . GLN A 1 176 ? 3.440 1.915 -2.779 1.00 95.62 176 GLN A N 1
ATOM 1350 C CA . GLN A 1 176 ? 4.439 2.632 -3.568 1.00 95.62 176 GLN A CA 1
ATOM 1351 C C . GLN A 1 176 ? 5.248 1.655 -4.419 1.00 95.62 176 GLN A C 1
ATOM 1353 O O . GLN A 1 176 ? 5.406 0.487 -4.059 1.00 95.62 176 GLN A O 1
ATOM 1358 N N . LEU A 1 177 ? 5.797 2.160 -5.522 1.00 93.69 177 LEU A N 1
ATOM 1359 C CA . LEU A 1 177 ? 6.792 1.454 -6.317 1.00 93.69 177 LEU A CA 1
ATOM 1360 C C . LEU A 1 177 ? 8.171 2.046 -6.039 1.00 93.69 177 LEU A C 1
ATOM 1362 O O . LEU A 1 177 ? 8.341 3.262 -6.081 1.00 93.69 177 LEU A O 1
ATOM 1366 N N . ALA A 1 178 ? 9.134 1.180 -5.773 1.00 92.00 178 ALA A N 1
ATOM 1367 C CA . ALA A 1 178 ? 10.550 1.488 -5.758 1.00 92.00 178 ALA A CA 1
ATOM 1368 C C . ALA A 1 178 ? 11.208 0.822 -6.965 1.00 92.00 178 ALA A C 1
ATOM 1370 O O . ALA A 1 178 ? 10.854 -0.304 -7.320 1.00 92.00 178 ALA A O 1
ATOM 1371 N N . PHE A 1 179 ? 12.181 1.501 -7.558 1.00 86.25 179 PHE A N 1
ATOM 1372 C CA . PHE A 1 179 ? 13.031 0.930 -8.597 1.00 86.25 179 PHE A CA 1
ATOM 1373 C C . PHE A 1 179 ? 14.349 0.490 -7.960 1.00 86.25 179 PHE A C 1
ATOM 1375 O O . PHE A 1 179 ? 14.989 1.288 -7.269 1.00 86.25 179 PHE A O 1
ATOM 1382 N N . GLY A 1 180 ? 14.703 -0.780 -8.128 1.00 75.19 180 GLY A N 1
ATOM 1383 C CA . GLY A 1 180 ? 15.877 -1.419 -7.533 1.00 75.19 180 GLY A CA 1
ATOM 1384 C C . GLY A 1 180 ? 16.791 -2.041 -8.567 1.00 75.19 180 GLY A C 1
ATOM 1385 O O . GLY A 1 180 ? 16.326 -2.266 -9.706 1.00 75.19 180 GLY A O 1
#

Sequence (180 aa):
MNPHFGQTAEAAKTSPPPCKEHLISAKDFRPTERFSGSASLEPAVVAPGSIDRWISFELGRLNAGLVVEKKTLTRLLAEPEPECRTREGDPHPFDRTALDRYAAVLTREEADDLRLPLTLVASADSDSAYLTDELGAKAVRAVEKFGRAFPFRDGRMALPHSLAMDLVRRHGGAVQLAFG

Foldseek 3Di:
DDDDDDDDDDDDDDDDDDDDDPDPDPDDDDDDDDDPDPPPPPPPPCPVCNVVVVVVVVLCVVQQQAFPDWDFLVVQLVDPFRWTAGNPRDTQTADNVLSVLLVVQDDPVLSRVDTFQFEWEDEPVDQKTKGQDPSVQSSVCRSVVVPPPQDCPPSIGIDGPVVLVVCCVPSRRSYYYRYD